Protein AF-A0A956THQ6-F1 (afdb_monomer_lite)

Structure (mmCIF, N/CA/C/O backbone):
data_AF-A0A956THQ6-F1
#
_entry.id   AF-A0A956THQ6-F1
#
loop_
_atom_site.group_PDB
_atom_site.id
_atom_site.type_symbol
_atom_site.label_atom_id
_atom_site.label_alt_id
_atom_site.label_comp_id
_atom_site.label_asym_id
_atom_site.label_entity_id
_atom_site.label_seq_id
_atom_site.pdbx_PDB_ins_code
_atom_site.Cartn_x
_atom_site.Cartn_y
_atom_site.Cartn_z
_atom_site.occupancy
_atom_site.B_iso_or_equiv
_atom_site.auth_seq_id
_atom_site.auth_comp_id
_atom_site.auth_asym_id
_atom_site.auth_atom_id
_atom_site.pdbx_PDB_model_num
ATOM 1 N N . VAL A 1 1 ? -5.563 -0.585 -29.795 1.00 46.59 1 VAL A N 1
ATOM 2 C CA . VAL A 1 1 ? -5.750 -1.952 -29.253 1.00 46.59 1 VAL A CA 1
ATOM 3 C C . VAL A 1 1 ? -4.386 -2.625 -29.258 1.00 46.59 1 VAL A C 1
ATOM 5 O O . VAL A 1 1 ? -3.753 -2.568 -30.306 1.00 46.59 1 VAL A O 1
ATOM 8 N N . PRO A 1 2 ? -3.875 -3.150 -28.132 1.00 57.00 2 PRO A N 1
ATOM 9 C CA . PRO A 1 2 ? -2.600 -3.865 -28.138 1.00 57.00 2 PRO A CA 1
ATOM 10 C C . PRO A 1 2 ? -2.721 -5.135 -28.993 1.00 57.00 2 PRO A C 1
ATOM 12 O O . PRO A 1 2 ? -3.684 -5.887 -28.848 1.00 57.00 2 PRO A O 1
ATOM 15 N N . VAL A 1 3 ? -1.770 -5.339 -29.905 1.00 72.25 3 VAL A N 1
ATOM 16 C CA . VAL A 1 3 ? -1.676 -6.541 -30.743 1.00 72.25 3 VAL A CA 1
ATOM 17 C C . VAL A 1 3 ? -0.749 -7.516 -30.030 1.00 72.25 3 VAL A C 1
ATOM 19 O O . VAL A 1 3 ? 0.428 -7.218 -29.837 1.00 72.25 3 VAL A O 1
ATOM 22 N N . TRP A 1 4 ? -1.286 -8.657 -29.605 1.00 78.75 4 TRP A N 1
ATOM 23 C CA . TRP A 1 4 ? -0.512 -9.693 -28.926 1.00 78.75 4 TRP A CA 1
ATOM 24 C C . TRP A 1 4 ? -0.020 -10.728 -29.943 1.00 78.75 4 TRP A C 1
ATOM 26 O O . TRP A 1 4 ? -0.811 -11.146 -30.793 1.00 78.75 4 TRP A O 1
ATOM 36 N N . PRO A 1 5 ? 1.251 -11.158 -29.883 1.00 85.75 5 PRO A N 1
ATOM 37 C CA . PRO A 1 5 ? 1.741 -12.220 -30.751 1.00 85.75 5 PRO A CA 1
ATOM 38 C C . PRO A 1 5 ? 1.020 -13.538 -30.432 1.00 85.75 5 PRO A C 1
ATOM 40 O O . PRO A 1 5 ? 0.921 -13.935 -29.269 1.00 85.75 5 PRO A O 1
ATO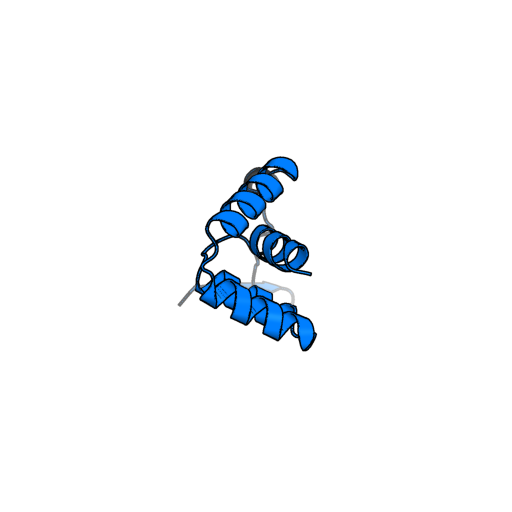M 43 N N . ILE A 1 6 ? 0.521 -14.209 -31.472 1.00 90.75 6 ILE A N 1
ATOM 44 C CA . ILE A 1 6 ? -0.121 -15.525 -31.387 1.00 90.75 6 ILE A CA 1
ATOM 45 C C . ILE A 1 6 ? 0.643 -16.542 -32.234 1.00 90.75 6 ILE A C 1
ATOM 47 O O . ILE A 1 6 ? 1.172 -16.198 -33.290 1.00 90.75 6 ILE A O 1
ATOM 51 N N . VAL A 1 7 ? 0.706 -17.786 -31.768 1.00 91.25 7 VAL A N 1
ATOM 52 C CA . VAL A 1 7 ? 1.372 -18.900 -32.458 1.00 91.25 7 VAL A CA 1
ATOM 53 C C . VAL A 1 7 ? 0.471 -20.132 -32.453 1.00 91.25 7 VAL A C 1
ATOM 55 O O . VAL A 1 7 ? -0.237 -20.374 -31.475 1.00 91.25 7 VAL A O 1
ATOM 58 N N . GLU A 1 8 ? 0.485 -20.897 -33.543 1.00 93.50 8 GLU A N 1
ATOM 59 C CA . GLU A 1 8 ? -0.185 -22.195 -33.633 1.00 93.50 8 GLU A CA 1
ATOM 60 C C . GLU A 1 8 ? 0.815 -23.328 -33.355 1.00 93.50 8 GLU A C 1
ATOM 62 O O . GLU A 1 8 ? 1.898 -23.363 -33.941 1.00 93.50 8 GLU A O 1
ATOM 67 N N . GLN A 1 9 ? 0.451 -24.261 -32.474 1.00 90.19 9 GLN A N 1
ATOM 68 C CA . GLN A 1 9 ? 1.208 -25.481 -32.193 1.00 90.19 9 GLN A CA 1
ATOM 69 C C . GLN A 1 9 ? 0.232 -26.649 -31.985 1.00 90.19 9 GLN A C 1
ATOM 71 O O . GLN A 1 9 ? -0.700 -26.545 -31.188 1.00 90.19 9 GLN A O 1
ATOM 76 N N . ASP A 1 10 ? 0.418 -27.747 -32.726 1.00 91.75 10 ASP A N 1
ATOM 77 C CA . ASP A 1 10 ? -0.435 -28.950 -32.684 1.00 91.75 10 ASP A CA 1
ATOM 78 C C . ASP A 1 10 ? -1.947 -28.655 -32.829 1.00 91.75 10 ASP A C 1
ATOM 80 O O . ASP A 1 10 ? -2.786 -29.221 -32.123 1.00 91.75 10 ASP A O 1
ATOM 84 N N . GLY A 1 11 ? -2.304 -27.722 -33.722 1.00 93.00 11 GLY A N 1
ATOM 85 C CA . GLY A 1 11 ? -3.694 -27.318 -33.979 1.00 93.00 11 GLY A CA 1
ATOM 86 C C . GLY A 1 11 ? -4.325 -26.453 -32.881 1.00 93.00 11 GLY A C 1
ATOM 87 O O . GLY A 1 11 ? -5.544 -26.275 -32.856 1.00 93.00 11 GLY A O 1
ATOM 88 N N . LYS A 1 12 ? -3.523 -25.930 -31.945 1.00 93.62 12 LYS A N 1
ATOM 89 C CA . LYS A 1 12 ? -3.964 -25.033 -30.869 1.00 93.62 12 LYS A CA 1
ATOM 90 C C . LYS A 1 12 ? -3.286 -23.674 -30.989 1.00 93.62 12 LYS A C 1
ATOM 92 O O . LYS A 1 12 ? -2.099 -23.589 -31.288 1.00 93.62 12 LYS A O 1
ATOM 97 N N . TRP A 1 13 ? -4.042 -22.617 -30.705 1.00 92.56 13 TRP A N 1
ATOM 98 C CA . TRP A 1 13 ? -3.555 -21.238 -30.714 1.00 92.56 13 TRP A CA 1
ATOM 99 C C . TRP A 1 13 ? -3.137 -20.792 -29.314 1.00 92.56 13 TRP A C 1
ATOM 101 O O . TRP A 1 13 ? -3.887 -20.960 -28.352 1.00 92.56 13 TRP A O 1
ATOM 111 N N . PHE A 1 14 ? -1.963 -20.174 -29.217 1.00 87.94 14 PHE A N 1
ATOM 112 C CA . PHE A 1 14 ? -1.385 -19.678 -27.972 1.00 87.94 14 PHE A CA 1
ATOM 113 C C . PHE A 1 14 ? -1.068 -18.191 -28.084 1.00 87.94 14 PHE A C 1
ATOM 115 O O . PHE A 1 14 ? -0.589 -17.730 -29.117 1.00 87.94 14 PHE A O 1
ATOM 122 N N . VAL A 1 15 ? -1.286 -17.449 -26.997 1.00 89.44 15 VAL A N 1
ATOM 123 C CA . VAL A 1 15 ? -0.768 -16.085 -26.845 1.00 89.44 15 VAL A CA 1
ATOM 124 C C . VAL A 1 15 ? 0.656 -16.180 -26.317 1.00 89.44 15 VAL A C 1
ATOM 126 O O . VAL A 1 15 ? 0.890 -16.764 -25.258 1.00 89.44 15 VAL A O 1
ATOM 129 N N . VAL A 1 16 ? 1.608 -15.596 -27.038 1.00 82.62 16 VAL A N 1
ATOM 130 C CA . VAL A 1 16 ? 3.002 -15.553 -26.603 1.00 82.62 16 VAL A CA 1
ATOM 131 C C . VAL A 1 16 ? 3.160 -14.394 -25.627 1.00 82.62 16 VAL A C 1
ATOM 133 O O . VAL A 1 16 ? 3.233 -13.227 -26.009 1.00 82.62 16 VAL A O 1
ATOM 136 N N . LEU A 1 17 ? 3.210 -14.718 -24.340 1.00 81.25 17 LEU A N 1
ATOM 137 C CA . LEU A 1 17 ? 3.639 -13.768 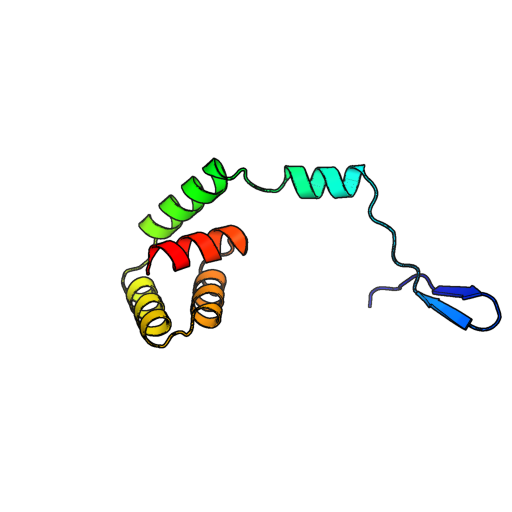-23.323 1.00 81.25 17 LEU A CA 1
ATOM 138 C C . LEU A 1 17 ? 5.167 -13.756 -23.304 1.00 81.25 17 LEU A C 1
ATOM 140 O O . LEU A 1 17 ? 5.800 -14.802 -23.158 1.00 81.25 17 LEU A O 1
ATOM 144 N N . GLY A 1 18 ? 5.766 -12.577 -23.471 1.00 76.06 18 GLY A N 1
ATOM 145 C CA . GLY A 1 18 ? 7.206 -12.424 -23.297 1.00 76.06 18 GLY A CA 1
ATOM 146 C C . GLY A 1 18 ? 7.586 -12.816 -21.873 1.00 76.06 18 GLY A C 1
ATOM 147 O O . GLY A 1 18 ? 7.092 -12.216 -20.918 1.00 76.06 18 GLY A O 1
ATOM 148 N N . VAL A 1 19 ? 8.446 -13.823 -21.721 1.00 76.81 19 VAL A N 1
ATOM 149 C CA . VAL A 1 19 ? 9.036 -14.131 -20.417 1.00 76.81 19 V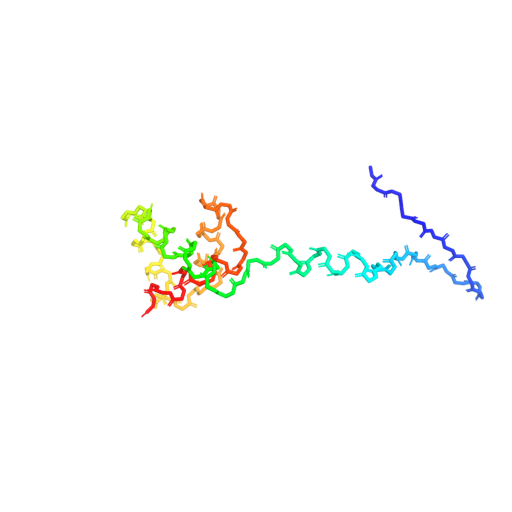AL A CA 1
ATOM 150 C C . VAL A 1 19 ? 9.932 -12.946 -20.051 1.00 76.81 19 VAL A C 1
ATOM 152 O O . VAL A 1 19 ? 10.807 -12.593 -20.849 1.00 76.81 19 VAL A O 1
ATOM 155 N N . PRO A 1 20 ? 9.712 -12.284 -18.901 1.00 77.81 20 PRO A N 1
ATOM 156 C CA . PRO A 1 20 ? 10.545 -11.159 -18.507 1.00 77.81 20 PRO A CA 1
ATOM 157 C C . PRO A 1 20 ? 11.997 -11.627 -18.388 1.00 77.81 20 PRO A C 1
ATOM 159 O O . PRO A 1 20 ? 12.285 -12.672 -17.804 1.00 77.81 20 PRO A O 1
ATOM 162 N N . THR A 1 21 ? 12.916 -10.868 -18.980 1.00 84.38 21 THR A N 1
ATOM 163 C CA . THR A 1 21 ? 14.346 -11.183 -18.923 1.00 84.38 21 THR A CA 1
ATOM 164 C C . THR A 1 21 ? 14.875 -10.983 -17.505 1.00 84.38 21 THR A C 1
ATOM 166 O O . THR A 1 21 ? 14.338 -10.177 -16.747 1.00 84.38 21 THR A O 1
ATOM 169 N N . GLU A 1 22 ? 15.979 -11.645 -17.148 1.00 81.81 22 GLU A N 1
ATOM 170 C CA . GLU A 1 22 ? 16.662 -11.405 -15.864 1.00 81.81 22 GLU A CA 1
ATOM 171 C C . GLU A 1 22 ? 17.007 -9.919 -15.662 1.00 81.81 22 GLU A C 1
ATOM 173 O O . GLU A 1 22 ? 16.883 -9.402 -14.557 1.00 81.81 22 GLU A O 1
ATOM 178 N N . ALA A 1 23 ? 17.357 -9.196 -16.732 1.00 77.50 23 ALA A N 1
ATOM 179 C CA . ALA A 1 23 ? 17.597 -7.755 -16.677 1.00 77.50 23 ALA A CA 1
ATOM 180 C C . ALA A 1 23 ? 16.319 -6.954 -16.368 1.00 77.50 23 ALA A C 1
ATOM 182 O O . ALA A 1 23 ? 16.366 -6.030 -15.560 1.00 77.50 23 ALA A O 1
ATOM 183 N N . ALA A 1 24 ? 15.177 -7.320 -16.961 1.00 74.06 24 ALA A N 1
ATOM 184 C CA . ALA A 1 24 ? 13.890 -6.686 -16.674 1.00 74.06 24 ALA A CA 1
ATOM 185 C C . ALA A 1 24 ? 13.420 -6.983 -15.242 1.00 74.06 24 ALA A C 1
ATOM 187 O O . ALA A 1 24 ? 12.982 -6.081 -14.533 1.00 74.06 24 ALA A O 1
ATOM 188 N N . LEU A 1 25 ? 13.585 -8.228 -14.783 1.00 77.81 25 LEU A N 1
ATOM 189 C CA . LEU A 1 25 ? 13.308 -8.622 -13.402 1.00 77.81 25 LEU A CA 1
ATOM 190 C C . LEU A 1 25 ? 14.232 -7.905 -12.413 1.00 77.81 25 LEU A C 1
ATOM 192 O O . LEU A 1 25 ? 13.792 -7.512 -11.335 1.00 77.81 25 LEU A O 1
ATOM 196 N N . LYS A 1 26 ? 15.508 -7.723 -12.764 1.00 75.38 26 LYS A N 1
ATOM 197 C CA . LYS A 1 26 ? 16.477 -6.981 -11.957 1.00 75.38 26 LYS A CA 1
ATOM 198 C C . LYS A 1 26 ? 16.130 -5.495 -11.891 1.00 75.38 26 LYS A C 1
ATOM 200 O O . LYS A 1 26 ? 16.086 -4.969 -10.790 1.00 75.38 26 LYS A O 1
ATOM 205 N N . ALA A 1 27 ? 15.789 -4.857 -13.009 1.00 68.31 27 ALA A N 1
ATOM 206 C CA . ALA A 1 27 ? 15.346 -3.463 -13.027 1.00 68.31 27 ALA A CA 1
ATOM 207 C C . ALA A 1 27 ? 14.076 -3.258 -12.179 1.00 68.31 27 ALA A C 1
ATOM 209 O O . ALA A 1 27 ? 14.023 -2.357 -11.350 1.00 68.31 27 ALA A O 1
ATOM 210 N N . GLU A 1 28 ? 13.087 -4.149 -12.293 1.00 66.25 28 GLU A N 1
ATOM 211 C CA . GLU A 1 28 ? 11.896 -4.167 -11.427 1.00 66.25 28 GLU A CA 1
ATOM 212 C C . GLU A 1 28 ? 12.245 -4.324 -9.935 1.00 66.25 28 GLU A C 1
ATOM 214 O O . GLU A 1 28 ? 11.622 -3.707 -9.069 1.00 66.25 28 GLU A O 1
ATOM 219 N N . ARG A 1 29 ? 13.246 -5.153 -9.613 1.00 67.81 29 ARG A N 1
ATOM 220 C CA . ARG A 1 29 ? 13.737 -5.340 -8.238 1.00 67.81 29 ARG A CA 1
ATOM 221 C C . ARG A 1 29 ? 14.505 -4.120 -7.728 1.00 67.81 29 ARG A C 1
ATOM 223 O O . ARG A 1 29 ? 14.347 -3.790 -6.561 1.00 67.81 29 ARG A O 1
ATOM 230 N N . GLU A 1 30 ? 15.293 -3.461 -8.571 1.00 60.53 30 GLU A N 1
ATOM 231 C CA . GLU A 1 30 ? 16.099 -2.278 -8.230 1.00 60.53 30 GLU A CA 1
ATOM 232 C C . GLU A 1 30 ? 15.250 -1.005 -8.091 1.00 60.53 30 GLU A C 1
ATOM 234 O O . GLU A 1 30 ? 15.604 -0.114 -7.329 1.00 60.53 30 GLU A O 1
ATOM 239 N N . VAL A 1 31 ? 14.090 -0.938 -8.752 1.00 62.84 31 VAL A N 1
ATOM 240 C CA . VAL A 1 31 ? 13.108 0.151 -8.580 1.00 62.84 31 VAL A CA 1
ATOM 241 C C . VAL A 1 31 ? 12.340 0.033 -7.252 1.00 62.84 31 VAL A C 1
ATOM 243 O O . VAL A 1 31 ? 11.700 0.992 -6.807 1.00 62.84 31 VAL A O 1
ATOM 246 N N . LYS A 1 32 ? 12.397 -1.117 -6.564 1.00 70.25 32 LYS A N 1
ATOM 247 C CA . LYS A 1 32 ? 11.809 -1.232 -5.226 1.00 70.25 32 LYS A CA 1
ATOM 248 C C . LYS A 1 32 ? 12.664 -0.453 -4.239 1.00 70.25 32 LYS A C 1
ATOM 250 O O . LYS A 1 32 ? 13.779 -0.860 -3.935 1.00 70.25 32 LYS A O 1
ATOM 255 N N . LEU A 1 33 ? 12.068 0.600 -3.675 1.00 73.81 33 LEU A N 1
ATOM 256 C CA . LEU A 1 33 ? 12.556 1.224 -2.446 1.00 73.81 33 LEU A CA 1
ATOM 257 C C . LEU A 1 33 ? 12.964 0.125 -1.465 1.00 73.81 33 LEU A C 1
ATOM 259 O O . LEU A 1 33 ? 12.177 -0.802 -1.206 1.00 73.81 33 LEU A O 1
ATOM 263 N N . SER A 1 34 ? 14.170 0.247 -0.919 1.00 85.62 34 SER A N 1
ATOM 264 C CA . SER A 1 34 ? 14.593 -0.555 0.220 1.00 85.62 34 SER A CA 1
ATOM 265 C C . SER A 1 34 ? 13.622 -0.367 1.389 1.00 85.62 34 SER A C 1
ATOM 267 O O . SER A 1 34 ? 12.783 0.538 1.411 1.00 85.62 34 SER A O 1
ATOM 269 N N . ASP A 1 35 ? 13.700 -1.249 2.379 1.00 84.31 35 ASP A N 1
ATOM 270 C CA . ASP A 1 35 ? 12.792 -1.212 3.525 1.00 84.31 35 ASP A CA 1
ATOM 271 C C . ASP A 1 35 ? 12.888 0.113 4.292 1.00 84.31 35 ASP A C 1
ATOM 273 O O . ASP A 1 35 ? 11.859 0.680 4.664 1.00 84.31 35 ASP A O 1
ATOM 277 N N . SER A 1 36 ? 14.102 0.643 4.465 1.00 88.12 36 SER A N 1
ATOM 278 C CA . SER A 1 36 ? 14.331 1.928 5.129 1.00 88.12 36 SER A CA 1
ATOM 279 C C . SER A 1 36 ? 13.781 3.099 4.318 1.00 88.12 36 SER A C 1
ATOM 281 O O . SER A 1 36 ? 13.142 3.983 4.885 1.00 88.12 36 SER A O 1
ATOM 283 N N . GLU A 1 37 ? 13.961 3.095 2.998 1.00 90.19 37 GLU A N 1
ATOM 284 C CA . GLU A 1 37 ? 13.434 4.141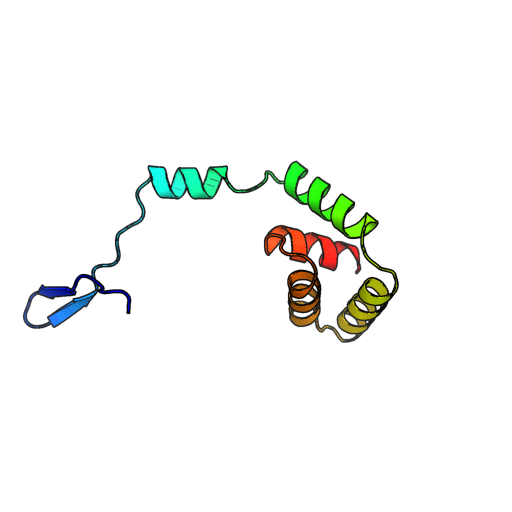 2.120 1.00 90.19 37 GLU A CA 1
ATOM 285 C C . GLU A 1 37 ? 11.904 4.114 2.079 1.00 90.19 37 GLU A C 1
ATOM 287 O O . GLU A 1 37 ? 11.260 5.153 2.209 1.00 90.19 37 GLU A O 1
ATOM 292 N N . ALA A 1 38 ? 11.298 2.929 1.972 1.00 89.62 38 ALA A N 1
ATOM 293 C CA . ALA A 1 38 ? 9.847 2.781 1.999 1.00 89.62 38 ALA A CA 1
ATOM 294 C C . ALA A 1 38 ? 9.252 3.269 3.330 1.00 89.62 38 ALA A C 1
ATOM 296 O O . ALA A 1 38 ? 8.204 3.916 3.327 1.00 89.62 38 ALA A O 1
ATOM 297 N N . GLN A 1 39 ? 9.923 3.001 4.456 1.00 90.88 39 GLN A N 1
ATOM 298 C CA . GLN A 1 39 ? 9.514 3.528 5.758 1.00 90.88 39 GLN A CA 1
ATOM 299 C C . GLN A 1 39 ? 9.699 5.042 5.872 1.00 90.88 39 GLN A C 1
ATOM 301 O O . GLN A 1 39 ? 8.818 5.711 6.406 1.00 90.88 39 GLN A O 1
ATOM 306 N N . ALA A 1 40 ? 10.800 5.595 5.358 1.00 92.62 40 ALA A N 1
ATOM 307 C CA . ALA A 1 40 ? 11.034 7.036 5.369 1.00 92.62 40 ALA A CA 1
ATOM 308 C C . ALA A 1 40 ? 9.962 7.781 4.560 1.00 92.62 40 ALA A C 1
ATOM 310 O O . ALA A 1 40 ? 9.379 8.746 5.053 1.00 92.62 40 ALA A O 1
ATOM 311 N N . VAL A 1 41 ? 9.636 7.279 3.364 1.00 91.88 41 VAL A N 1
ATOM 312 C CA . VAL A 1 41 ? 8.559 7.829 2.528 1.00 91.88 41 VAL A CA 1
ATOM 313 C C . VAL A 1 41 ? 7.206 7.700 3.227 1.00 91.88 41 VAL A C 1
ATOM 315 O O . VAL A 1 41 ? 6.448 8.663 3.250 1.00 91.88 41 VAL A O 1
ATOM 318 N N . ALA A 1 42 ? 6.902 6.550 3.840 1.00 93.62 42 ALA A N 1
ATOM 319 C CA . ALA A 1 42 ? 5.654 6.372 4.583 1.00 93.62 42 ALA A CA 1
ATOM 320 C C . ALA A 1 42 ? 5.545 7.339 5.773 1.00 93.62 42 ALA A C 1
ATOM 322 O O . ALA A 1 42 ? 4.496 7.938 5.981 1.00 93.62 42 ALA A O 1
ATOM 323 N N . LYS A 1 43 ? 6.633 7.545 6.524 1.00 93.56 43 LYS A N 1
ATOM 324 C CA . LYS A 1 43 ? 6.670 8.486 7.649 1.00 93.56 43 LYS A CA 1
ATOM 325 C C . LYS A 1 43 ? 6.449 9.928 7.193 1.00 93.56 43 LYS A C 1
ATOM 327 O O . LYS A 1 43 ? 5.713 10.659 7.848 1.00 93.56 43 LYS A O 1
ATOM 332 N N . GLN A 1 44 ? 7.065 10.323 6.080 1.00 93.31 44 GLN A N 1
ATOM 333 C CA . GLN A 1 44 ? 6.856 11.647 5.499 1.00 93.31 44 GLN A CA 1
ATOM 334 C C . GLN A 1 44 ? 5.402 11.818 5.043 1.00 93.31 44 GLN A C 1
ATOM 336 O O . GLN A 1 44 ? 4.743 12.772 5.436 1.00 93.31 44 GLN A O 1
ATOM 341 N N . ALA A 1 45 ? 4.863 10.842 4.310 1.00 92.25 45 ALA A N 1
ATOM 342 C CA . ALA A 1 45 ? 3.482 10.877 3.841 1.00 92.25 45 ALA A CA 1
ATOM 343 C C . ALA A 1 45 ? 2.456 10.893 4.991 1.00 92.25 45 ALA A C 1
ATOM 345 O O . ALA A 1 45 ? 1.399 11.502 4.865 1.00 92.25 45 ALA A O 1
ATOM 346 N N . LEU A 1 46 ? 2.772 10.249 6.119 1.00 92.69 46 LEU A N 1
ATOM 347 C CA . LEU A 1 46 ? 1.962 10.312 7.333 1.00 92.69 46 LEU A CA 1
ATOM 348 C C . LEU A 1 46 ? 2.012 11.702 7.991 1.00 92.69 46 LEU A C 1
ATOM 350 O O . LEU A 1 46 ? 1.001 12.154 8.523 1.00 92.69 46 LEU A O 1
ATOM 354 N N . ALA A 1 47 ? 3.165 12.376 7.960 1.00 91.62 47 ALA A N 1
ATOM 355 C CA . ALA A 1 47 ? 3.318 13.735 8.482 1.00 91.62 47 ALA A CA 1
ATOM 356 C C . ALA A 1 47 ? 2.600 14.783 7.614 1.00 91.62 47 ALA A C 1
ATOM 358 O O . ALA A 1 47 ? 2.056 15.745 8.149 1.00 91.62 47 ALA A O 1
ATOM 359 N N . ASP A 1 48 ? 2.556 14.561 6.300 1.00 92.25 48 ASP A N 1
ATOM 360 C CA . ASP A 1 48 ? 1.874 15.425 5.328 1.00 92.25 48 ASP A CA 1
ATOM 361 C C . ASP A 1 48 ? 0.368 15.113 5.198 1.00 92.25 48 ASP A C 1
ATOM 363 O O . ASP A 1 48 ? -0.331 15.701 4.369 1.00 92.25 48 ASP A O 1
ATOM 367 N N . LEU A 1 49 ? -0.146 14.169 5.994 1.00 93.19 49 LEU A N 1
ATOM 368 C CA . LEU A 1 49 ? -1.533 13.726 5.930 1.00 93.19 49 LEU A CA 1
ATOM 369 C C . LEU A 1 49 ? -2.474 14.822 6.444 1.00 93.19 49 LEU A C 1
ATOM 371 O O . LEU A 1 49 ? -2.327 15.311 7.567 1.00 93.19 49 LEU A O 1
ATOM 375 N N . SER A 1 50 ? -3.488 15.173 5.648 1.00 94.56 50 SER A N 1
ATOM 376 C CA . SER A 1 50 ? -4.483 16.154 6.084 1.00 94.56 50 SER A CA 1
ATOM 377 C C . SER A 1 50 ? -5.296 15.619 7.279 1.00 94.56 50 SER A C 1
ATOM 379 O O . SER A 1 50 ? -5.565 14.412 7.346 1.00 94.56 50 SER A O 1
ATOM 381 N N . PRO A 1 51 ? -5.718 16.478 8.226 1.00 93.94 51 PRO A N 1
ATOM 382 C CA . PRO A 1 51 ? -6.520 16.053 9.374 1.00 93.94 51 PRO A CA 1
ATOM 383 C C . PRO A 1 51 ? -7.828 15.357 8.977 1.00 93.94 51 PRO A C 1
ATOM 385 O O . PRO A 1 51 ? -8.246 14.404 9.634 1.00 93.94 51 PRO A O 1
ATOM 388 N N . GLU A 1 52 ? -8.454 15.805 7.888 1.00 95.19 52 GLU A N 1
ATOM 389 C CA . GLU A 1 52 ? -9.717 15.273 7.374 1.00 95.19 52 GLU A CA 1
ATOM 390 C C . GLU A 1 52 ? -9.526 13.866 6.807 1.00 95.19 52 GLU A C 1
ATOM 392 O O . GLU A 1 52 ? -10.249 12.945 7.186 1.00 95.19 52 GLU A O 1
ATOM 397 N N . LEU A 1 53 ? -8.511 13.677 5.955 1.00 94.94 53 LEU A N 1
ATOM 398 C CA . LEU A 1 53 ? -8.184 12.365 5.402 1.00 94.94 53 LEU A CA 1
ATOM 399 C C . LEU A 1 53 ? -7.737 11.404 6.508 1.00 94.94 53 LEU A C 1
ATOM 401 O O . LEU A 1 53 ? -8.089 10.228 6.484 1.00 94.94 53 LEU A O 1
ATOM 405 N N . ARG A 1 54 ? -7.005 11.893 7.515 1.00 95.50 54 ARG A N 1
ATOM 406 C CA . ARG A 1 54 ? -6.625 11.089 8.681 1.00 95.50 54 ARG A CA 1
ATOM 407 C C . ARG A 1 54 ? -7.849 10.576 9.436 1.00 95.50 54 ARG A C 1
ATOM 409 O O . ARG A 1 54 ? -7.900 9.390 9.743 1.00 95.50 54 ARG A O 1
ATOM 416 N N . ALA A 1 55 ? -8.817 11.445 9.725 1.00 96.25 55 ALA A N 1
ATOM 417 C CA . ALA A 1 55 ? -10.050 11.059 10.408 1.00 96.25 55 ALA A CA 1
ATOM 418 C C . ALA A 1 55 ? -10.871 10.055 9.582 1.00 96.25 55 ALA A C 1
ATOM 420 O O . ALA A 1 55 ? -11.347 9.060 10.126 1.00 96.25 55 ALA A O 1
ATOM 421 N N . GLU A 1 56 ? -10.974 10.276 8.267 1.00 96.25 56 GLU A N 1
ATOM 422 C CA . GLU A 1 56 ? -11.629 9.352 7.335 1.00 96.25 56 GLU A CA 1
ATOM 423 C C . GLU A 1 56 ? -10.977 7.959 7.381 1.00 96.25 56 GLU A C 1
ATOM 425 O O . GLU A 1 56 ? -11.659 6.958 7.595 1.00 96.25 56 GLU A O 1
ATOM 430 N N . LEU A 1 57 ? -9.649 7.888 7.247 1.00 96.56 57 LEU A N 1
ATOM 431 C CA . LEU A 1 57 ? -8.912 6.623 7.255 1.00 96.56 57 LEU A CA 1
ATOM 432 C C . LEU A 1 57 ? -9.030 5.890 8.595 1.00 96.56 57 LEU A C 1
ATOM 434 O O . LEU A 1 57 ? -9.232 4.679 8.595 1.00 96.56 57 LEU A O 1
ATOM 438 N N . VAL A 1 58 ? -8.944 6.603 9.723 1.00 96.50 58 VAL A N 1
ATOM 439 C CA . VAL A 1 58 ? -9.125 6.009 11.059 1.00 96.50 58 VAL A CA 1
ATOM 440 C C . VAL A 1 58 ? -10.532 5.429 11.208 1.00 96.50 58 VAL A C 1
ATOM 442 O O . VAL A 1 58 ? -10.660 4.271 11.595 1.00 96.50 58 VAL A O 1
ATOM 445 N N . SER A 1 59 ? -11.575 6.162 10.803 1.00 96.81 59 SER A N 1
ATOM 446 C CA . SER A 1 59 ? -12.955 5.657 10.834 1.00 96.81 59 SER A CA 1
ATOM 447 C C . SER A 1 59 ? -13.121 4.383 9.999 1.00 96.81 59 SER A C 1
ATOM 449 O O . SER A 1 59 ? -13.781 3.443 10.430 1.00 96.81 59 SER A O 1
ATOM 451 N N . MET A 1 60 ? -12.494 4.309 8.820 1.00 96.44 60 MET A N 1
ATOM 452 C CA . MET A 1 60 ? -12.529 3.098 7.994 1.00 96.44 60 MET A CA 1
ATOM 453 C C . MET A 1 60 ? -11.816 1.916 8.664 1.00 96.44 60 MET A C 1
ATOM 455 O O . MET A 1 60 ? -12.240 0.773 8.496 1.00 96.44 60 MET A O 1
ATOM 459 N N . LEU A 1 61 ? -10.727 2.172 9.395 1.00 96.38 61 LEU A N 1
ATOM 460 C CA . LEU A 1 61 ? -9.980 1.140 10.116 1.00 96.38 61 LEU A CA 1
ATOM 461 C C . LEU A 1 61 ? -10.744 0.607 11.331 1.00 96.38 61 LEU A C 1
ATOM 463 O O . LEU A 1 61 ? -10.695 -0.594 11.575 1.00 96.38 61 LEU A O 1
ATOM 467 N N . GLU A 1 62 ? -11.485 1.458 12.042 1.00 96.31 62 GLU A N 1
ATOM 468 C CA . GLU A 1 62 ? -12.386 1.044 13.130 1.00 96.31 62 GLU A CA 1
ATOM 469 C C . GLU A 1 62 ? -13.512 0.121 12.634 1.00 96.31 62 GLU A C 1
ATOM 471 O O . GLU A 1 62 ? -13.965 -0.759 13.362 1.00 96.31 62 GLU A O 1
ATOM 476 N N . GLU A 1 63 ? -13.925 0.271 11.373 1.00 96.44 63 GLU A N 1
ATOM 477 C CA . GLU A 1 63 ? -14.884 -0.611 10.698 1.00 96.44 63 GLU A CA 1
ATOM 478 C C . GLU A 1 63 ? -14.236 -1.847 10.028 1.00 96.44 63 GLU A C 1
ATOM 480 O O . GLU A 1 63 ? -14.876 -2.507 9.207 1.00 96.44 63 GLU A O 1
ATOM 485 N N . ASP A 1 64 ? -12.961 -2.148 10.310 1.00 95.06 64 ASP A N 1
ATOM 486 C CA . ASP A 1 64 ? -12.173 -3.235 9.695 1.00 95.06 64 ASP A CA 1
ATOM 487 C C . ASP A 1 64 ? -12.043 -3.148 8.153 1.00 95.06 64 ASP A C 1
ATOM 489 O O . ASP A 1 64 ? -11.712 -4.117 7.457 1.00 95.06 64 ASP A O 1
ATOM 493 N N . LYS A 1 65 ? -12.221 -1.959 7.564 1.00 95.88 65 LYS A N 1
ATOM 494 C CA . LYS A 1 65 ? -12.169 -1.736 6.106 1.00 95.88 65 LYS A CA 1
ATOM 495 C C . LYS A 1 65 ? -10.752 -1.437 5.594 1.00 95.88 65 LYS A C 1
ATOM 497 O O . LYS A 1 65 ? -10.560 -0.539 4.770 1.00 95.88 65 LYS A O 1
ATOM 502 N N . LEU A 1 66 ? -9.752 -2.223 6.003 1.00 94.81 66 LEU A N 1
ATOM 503 C CA . LEU A 1 66 ? -8.328 -2.006 5.677 1.00 94.81 66 LEU A CA 1
ATOM 504 C C . LEU A 1 66 ? -8.059 -1.788 4.176 1.00 94.81 66 LEU A C 1
ATOM 506 O O . LEU A 1 66 ? -7.394 -0.833 3.779 1.00 94.81 66 LEU A O 1
ATOM 510 N N . ILE A 1 67 ? -8.587 -2.664 3.316 1.00 95.56 67 ILE A N 1
ATOM 511 C CA . ILE A 1 67 ? -8.360 -2.573 1.864 1.00 95.56 67 ILE A CA 1
ATOM 512 C C . ILE A 1 67 ? -8.985 -1.302 1.281 1.00 95.56 67 ILE A C 1
ATOM 514 O O . ILE A 1 67 ? -8.423 -0.711 0.357 1.00 95.56 67 ILE A O 1
ATOM 518 N N . ALA A 1 68 ? -10.132 -0.874 1.810 1.00 96.19 68 ALA A N 1
ATOM 519 C CA . ALA A 1 68 ? -10.770 0.357 1.371 1.00 96.19 68 ALA A CA 1
ATOM 520 C C . ALA A 1 68 ? -9.969 1.583 1.837 1.00 96.19 68 ALA A C 1
ATOM 522 O O . ALA A 1 68 ? -9.755 2.481 1.029 1.00 96.19 68 ALA A O 1
ATOM 523 N N . ALA A 1 69 ? -9.439 1.582 3.065 1.00 96.38 69 ALA A N 1
ATOM 524 C CA . ALA A 1 69 ? -8.571 2.648 3.570 1.00 96.38 69 ALA A CA 1
ATOM 525 C C . ALA A 1 69 ? -7.288 2.797 2.724 1.00 96.38 69 ALA A C 1
ATOM 527 O O . ALA A 1 69 ? -6.931 3.899 2.313 1.00 96.38 69 ALA A O 1
ATOM 528 N N . ILE A 1 70 ? -6.639 1.683 2.357 1.00 95.88 70 ILE A N 1
ATOM 529 C CA . ILE A 1 70 ? -5.459 1.697 1.469 1.00 95.88 70 ILE A CA 1
ATOM 530 C C . ILE A 1 70 ? -5.802 2.282 0.095 1.00 95.88 70 ILE A C 1
ATOM 532 O O . ILE A 1 70 ? -5.030 3.075 -0.448 1.00 95.88 70 ILE A O 1
ATOM 536 N N . LYS A 1 71 ? -6.949 1.898 -0.483 1.00 95.06 71 LYS A N 1
ATOM 537 C CA . LYS A 1 71 ? -7.412 2.458 -1.762 1.00 95.06 71 LYS A CA 1
ATOM 538 C C . LYS A 1 71 ? -7.666 3.956 -1.644 1.00 95.06 71 LYS A C 1
ATOM 540 O O . LYS A 1 71 ? -7.170 4.702 -2.481 1.00 95.06 71 LYS A O 1
ATOM 545 N N . ARG A 1 72 ? -8.353 4.383 -0.584 1.00 95.94 72 ARG A N 1
ATOM 546 C CA . ARG A 1 72 ? -8.695 5.783 -0.345 1.00 95.94 72 ARG A CA 1
ATOM 547 C C . ARG A 1 72 ? -7.457 6.664 -0.208 1.00 95.94 72 ARG A C 1
ATOM 549 O O . ARG A 1 72 ? -7.357 7.692 -0.869 1.00 95.94 72 ARG A O 1
ATOM 556 N N . PHE A 1 73 ? -6.469 6.225 0.569 1.00 94.75 73 PHE A N 1
ATOM 557 C CA . PHE A 1 73 ? -5.190 6.927 0.674 1.00 94.75 73 PHE A CA 1
ATOM 558 C C . PHE A 1 73 ? -4.475 7.022 -0.686 1.00 94.75 73 PHE A C 1
ATOM 560 O O . PHE A 1 73 ? -3.935 8.070 -1.032 1.00 94.75 73 PHE A O 1
ATOM 567 N N . ARG A 1 74 ? -4.514 5.954 -1.494 1.00 94.19 74 ARG A N 1
ATOM 568 C CA . ARG A 1 74 ? -3.873 5.904 -2.819 1.00 94.19 74 ARG A CA 1
ATOM 569 C C . ARG A 1 74 ? -4.539 6.801 -3.870 1.00 94.19 74 ARG A C 1
ATOM 571 O O . ARG A 1 74 ? -3.873 7.220 -4.812 1.00 94.19 74 ARG A O 1
ATOM 578 N N . GLU A 1 75 ? -5.833 7.082 -3.738 1.00 93.00 75 GLU A N 1
ATOM 579 C CA . GLU A 1 75 ? -6.534 8.036 -4.611 1.00 93.00 75 GLU A CA 1
ATOM 580 C C . GLU A 1 75 ? -6.013 9.464 -4.432 1.00 93.00 75 GLU A C 1
ATOM 582 O O . GLU A 1 75 ? -5.949 10.221 -5.397 1.00 93.00 75 GLU A O 1
ATOM 587 N N . VAL A 1 76 ? -5.626 9.819 -3.204 1.00 89.19 76 VAL A N 1
ATOM 588 C CA . VAL A 1 76 ? -5.111 11.152 -2.864 1.00 89.19 76 VAL A CA 1
ATOM 589 C C . VAL A 1 76 ? -3.594 11.222 -3.046 1.00 89.19 76 VAL A C 1
ATOM 591 O O . VAL A 1 76 ? -3.073 12.223 -3.533 1.00 89.19 76 VAL A O 1
ATOM 594 N N . HIS A 1 77 ? -2.881 10.145 -2.708 1.00 86.38 77 HIS A N 1
ATOM 595 C CA . HIS A 1 77 ? -1.427 10.074 -2.785 1.00 86.38 77 HIS A CA 1
ATOM 596 C C . HIS A 1 77 ? -0.981 8.994 -3.781 1.00 86.38 77 HIS A C 1
ATOM 598 O O . HIS A 1 77 ? -1.152 7.801 -3.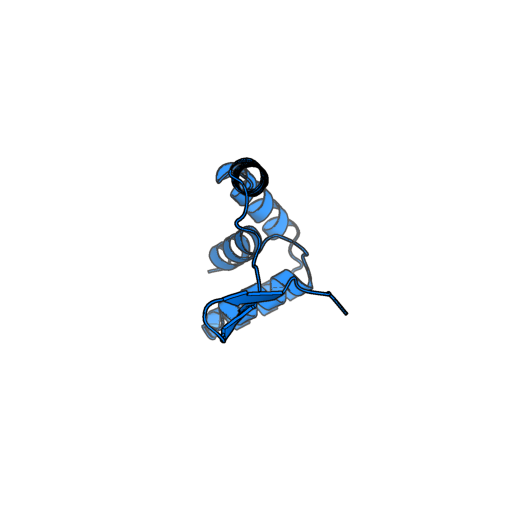507 1.00 86.38 77 HIS A O 1
ATOM 604 N N . PRO A 1 78 ? -0.336 9.360 -4.906 1.00 84.31 78 PRO A N 1
ATOM 605 C CA . PRO A 1 78 ? 0.100 8.419 -5.939 1.00 84.31 78 PRO A CA 1
ATOM 606 C C . PRO A 1 78 ? 1.385 7.669 -5.537 1.00 84.31 78 PRO A C 1
ATOM 608 O O . PRO A 1 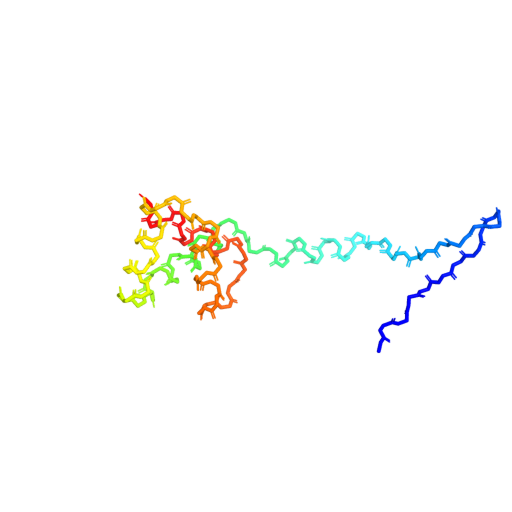78 ? 2.358 7.602 -6.285 1.00 84.31 78 PRO A O 1
ATOM 611 N N . HIS A 1 79 ? 1.410 7.100 -4.333 1.00 87.12 79 HIS A N 1
ATOM 612 C CA . HIS A 1 79 ? 2.501 6.263 -3.858 1.00 87.12 79 HIS A CA 1
ATOM 613 C C . HIS A 1 79 ? 2.331 4.802 -4.296 1.00 87.12 79 HIS A C 1
ATOM 615 O O . HIS A 1 79 ? 1.264 4.350 -4.726 1.00 87.12 79 HIS A O 1
ATOM 621 N N . SER A 1 80 ? 3.416 4.033 -4.177 1.00 88.56 80 SER A N 1
ATOM 622 C CA . SER A 1 80 ? 3.363 2.587 -4.387 1.00 88.56 80 SER A CA 1
ATOM 623 C C . SER A 1 80 ? 2.439 1.927 -3.359 1.00 88.56 80 SER A C 1
ATOM 625 O O . SER A 1 80 ? 2.339 2.374 -2.216 1.00 88.56 80 SER A O 1
ATOM 627 N N . LEU A 1 81 ? 1.816 0.804 -3.734 1.00 90.56 81 LEU A N 1
ATOM 628 C CA . LEU A 1 81 ? 0.941 0.041 -2.834 1.00 90.56 81 LEU A CA 1
ATOM 629 C C . LEU A 1 81 ? 1.636 -0.309 -1.508 1.00 90.56 81 LEU A C 1
ATOM 631 O O . LEU A 1 81 ? 1.004 -0.306 -0.456 1.00 90.56 81 LEU A O 1
ATOM 635 N N . ARG A 1 82 ? 2.947 -0.574 -1.567 1.00 91.25 82 ARG A N 1
ATOM 636 C CA . ARG A 1 82 ? 3.785 -0.847 -0.399 1.00 91.25 82 ARG A CA 1
ATOM 637 C C . ARG A 1 82 ? 3.777 0.326 0.585 1.00 91.25 82 ARG A C 1
ATOM 639 O O . ARG A 1 82 ? 3.544 0.111 1.767 1.00 91.25 82 ARG A O 1
ATOM 646 N N . VAL A 1 83 ? 4.018 1.542 0.100 1.00 92.44 83 VAL A N 1
ATOM 647 C CA . VAL A 1 83 ? 4.028 2.756 0.929 1.00 92.44 83 VAL A CA 1
ATOM 648 C C . VAL A 1 83 ? 2.628 3.051 1.461 1.00 92.44 83 VAL A C 1
ATOM 650 O O . VAL A 1 83 ? 2.483 3.282 2.654 1.00 92.44 83 VAL A O 1
ATOM 653 N N . CYS A 1 84 ? 1.591 2.961 0.622 1.00 93.44 84 CYS A N 1
ATOM 654 C CA . CYS A 1 84 ? 0.204 3.157 1.059 1.00 93.44 84 CYS A CA 1
ATOM 655 C C . CYS A 1 84 ? -0.177 2.208 2.200 1.00 93.44 84 CYS A C 1
ATOM 657 O O . CYS A 1 84 ? -0.769 2.635 3.186 1.00 93.44 84 CYS A O 1
ATOM 659 N N . LYS A 1 85 ? 0.206 0.930 2.091 1.00 94.38 85 LYS A N 1
ATOM 660 C CA . LYS A 1 85 ? -0.002 -0.045 3.161 1.00 94.38 85 LYS A CA 1
ATOM 661 C C . LYS A 1 85 ? 0.744 0.360 4.436 1.00 94.38 85 LYS A C 1
ATOM 663 O O . LYS A 1 85 ? 0.135 0.372 5.492 1.00 94.38 85 LYS A O 1
ATOM 668 N N . LEU A 1 86 ? 2.023 0.735 4.335 1.00 95.38 86 LEU A N 1
ATOM 669 C CA . LEU A 1 86 ? 2.822 1.160 5.493 1.00 95.38 86 LEU A CA 1
ATOM 670 C C . LEU A 1 86 ? 2.238 2.383 6.212 1.00 95.38 86 LEU A C 1
ATOM 672 O O . LEU A 1 86 ? 2.325 2.446 7.433 1.00 95.38 86 LEU A O 1
ATOM 676 N N . VAL A 1 87 ? 1.666 3.343 5.480 1.00 95.62 87 VAL A N 1
ATOM 677 C CA . VAL A 1 87 ? 1.000 4.517 6.071 1.00 95.62 87 VAL A CA 1
ATOM 678 C C . VAL A 1 87 ? -0.251 4.093 6.835 1.00 95.62 87 VAL A C 1
ATOM 680 O O . VAL A 1 87 ? -0.421 4.468 7.989 1.00 95.62 87 VAL A O 1
ATOM 683 N N . VAL A 1 88 ? -1.110 3.285 6.209 1.00 95.12 88 VAL A N 1
ATOM 684 C CA . VAL A 1 88 ? -2.362 2.828 6.828 1.00 95.12 88 VAL A CA 1
ATOM 685 C C . VAL A 1 88 ? -2.098 1.907 8.024 1.00 95.12 88 VAL A C 1
ATOM 687 O O . VAL A 1 88 ? -2.762 2.043 9.045 1.00 95.12 88 VAL A O 1
ATOM 690 N N . ASP A 1 89 ? -1.091 1.034 7.946 1.00 94.75 89 ASP A N 1
ATOM 691 C CA . ASP A 1 89 ? -0.674 0.173 9.060 1.00 94.75 89 ASP A CA 1
ATOM 692 C C . ASP A 1 89 ? -0.175 0.996 10.269 1.00 94.75 89 ASP A C 1
ATOM 694 O O . ASP A 1 89 ? -0.320 0.546 11.399 1.00 94.75 89 ASP A O 1
ATOM 698 N N . GLN A 1 90 ? 0.383 2.198 10.059 1.00 93.81 90 GLN A N 1
ATOM 699 C CA . GLN A 1 90 ? 0.824 3.108 11.133 1.00 93.81 90 GLN A CA 1
ATOM 700 C C . GLN A 1 90 ? -0.312 3.935 11.760 1.00 93.81 90 GLN A C 1
ATOM 702 O O . GLN A 1 90 ? -0.088 4.611 12.763 1.00 93.81 90 GLN A O 1
ATOM 707 N N . LEU A 1 91 ? -1.509 3.929 11.163 1.00 90.81 91 LEU A N 1
ATOM 708 C CA . LEU A 1 91 ? -2.702 4.592 11.705 1.00 90.81 91 LEU A CA 1
ATOM 709 C C . LEU A 1 91 ? -3.516 3.688 12.644 1.00 90.81 91 LEU A C 1
ATOM 711 O O . LEU A 1 91 ? -4.448 4.182 13.278 1.00 90.81 91 LEU A O 1
ATOM 715 N N . ARG A 1 92 ? -3.180 2.396 12.703 1.00 80.12 92 ARG A N 1
ATOM 716 C CA . ARG A 1 92 ? -3.787 1.391 13.580 1.00 80.12 92 ARG A CA 1
ATOM 717 C C . ARG A 1 92 ? -3.040 1.298 14.907 1.00 80.12 92 ARG A C 1
ATOM 719 O O . ARG A 1 92 ? -3.727 1.086 15.928 1.00 80.12 92 ARG A O 1
#

Radius of gyration: 19.75 Å; chains: 1; bounding box: 32×45×48 Å

Foldseek 3Di:
DDDFDWDDDPNDIDTDDDDQDPVNVVVVVVPDDDPVRLLVLLVVLLVVDDPVLLVVLLVCVVVVNLVVSLVSSCVVPVDDSSSSSSNSVVSD

Sequence (92 aa):
VPVWPIVEQDGKWFVVLGVPTEAALKAEREVKLSDSEAQAVAKQALADLSPELRAELVSMLEEDKLIAAIKRFREVHPHSLRVCKLVVDQLR

pLDDT: mean 87.75, std 10.22, range [46.59, 96.81]

Secondary structure (DSSP, 8-state):
-----EEEETTEEEE-PPPPPHHHHHHHHHTS--HHHHHHHHHHHHHT--HHHHHHHHHHHHTT-HHHHHHHHHHHS---HHHHHHHHHTT-